Protein AF-A0A2D8C5H6-F1 (afdb_monomer_lite)

pLDDT: mean 77.08, std 15.59, range [39.53, 97.12]

Structure (mmCIF, N/CA/C/O backbone):
data_AF-A0A2D8C5H6-F1
#
_entry.id   AF-A0A2D8C5H6-F1
#
loop_
_atom_site.group_PDB
_atom_site.id
_atom_site.type_symbol
_atom_site.label_atom_id
_atom_site.label_alt_id
_atom_site.label_comp_id
_atom_site.label_asym_id
_atom_site.label_entity_id
_atom_site.label_seq_id
_atom_site.pdbx_PDB_ins_code
_atom_site.Cartn_x
_atom_site.Cartn_y
_atom_site.Cartn_z
_atom_site.occupancy
_atom_site.B_iso_or_equiv
_atom_site.auth_seq_id
_atom_site.auth_comp_id
_atom_site.auth_asym_id
_atom_site.auth_atom_id
_atom_site.pdbx_PDB_model_num
ATOM 1 N N . MET A 1 1 ? -23.585 7.042 22.191 1.00 51.03 1 MET A N 1
ATOM 2 C CA . MET A 1 1 ? -23.183 8.108 21.210 1.00 51.03 1 MET A CA 1
ATOM 3 C C . MET A 1 1 ? -21.669 8.058 20.983 1.00 51.03 1 MET A C 1
ATOM 5 O O . MET A 1 1 ? -20.917 8.290 21.925 1.00 51.03 1 MET A O 1
ATOM 9 N N . VAL A 1 2 ? -21.205 7.734 19.766 1.00 62.34 2 VAL A N 1
ATOM 10 C CA . VAL A 1 2 ? -19.773 7.466 19.508 1.00 62.34 2 VAL A CA 1
ATOM 11 C C . VAL A 1 2 ? -18.910 8.695 19.775 1.00 62.34 2 VAL A C 1
ATOM 13 O O . VAL A 1 2 ? -19.165 9.783 19.253 1.00 62.34 2 VAL A O 1
ATOM 16 N N . ASN A 1 3 ? -17.850 8.514 20.559 1.00 80.81 3 ASN A N 1
ATOM 17 C CA . ASN A 1 3 ? -16.902 9.573 20.879 1.00 80.81 3 ASN A CA 1
ATOM 18 C C . ASN A 1 3 ? -16.328 10.197 19.587 1.00 80.81 3 ASN A C 1
ATOM 20 O O . ASN A 1 3 ? -15.752 9.509 18.739 1.00 80.81 3 ASN A O 1
ATOM 24 N N . ARG A 1 4 ? -16.450 11.527 19.454 1.00 86.50 4 ARG A N 1
ATOM 25 C CA . ARG A 1 4 ? -15.996 12.309 18.288 1.00 86.50 4 ARG A CA 1
ATOM 26 C C . ARG A 1 4 ? -14.548 12.005 17.887 1.00 86.50 4 ARG A C 1
ATOM 28 O O . ARG A 1 4 ? -14.225 12.009 16.703 1.00 86.50 4 ARG A O 1
ATOM 35 N N . GLN A 1 5 ? -13.679 11.722 18.851 1.00 88.06 5 GLN A N 1
ATOM 36 C CA . GLN A 1 5 ? -12.269 11.408 18.611 1.00 88.06 5 GLN A CA 1
ATOM 37 C C . GLN A 1 5 ? -12.043 10.015 18.008 1.00 88.06 5 GLN A C 1
ATOM 39 O O . GLN A 1 5 ? -11.063 9.833 17.282 1.00 88.06 5 GLN A O 1
ATOM 44 N N . ILE A 1 6 ? -12.935 9.052 18.266 1.00 90.00 6 ILE A N 1
ATOM 45 C CA . ILE A 1 6 ? -12.943 7.749 17.578 1.00 90.00 6 ILE A CA 1
ATOM 46 C C . ILE A 1 6 ? -13.360 7.968 16.125 1.00 90.00 6 ILE A C 1
ATOM 48 O O . ILE A 1 6 ? -12.666 7.537 15.212 1.00 90.00 6 ILE A O 1
ATOM 52 N N . GLN A 1 7 ? -14.440 8.725 15.907 1.00 89.62 7 GLN A N 1
ATOM 53 C CA . GLN A 1 7 ? -14.950 9.031 14.568 1.00 89.62 7 GLN A CA 1
ATOM 54 C C . GLN A 1 7 ? -13.907 9.743 13.693 1.00 89.62 7 GLN A C 1
ATOM 56 O O . GLN A 1 7 ? -13.747 9.401 12.524 1.00 89.62 7 GLN A O 1
ATOM 61 N N . ILE A 1 8 ? -13.149 10.692 14.254 1.00 91.56 8 ILE A N 1
ATOM 62 C CA . ILE A 1 8 ? -12.034 11.349 13.548 1.00 91.56 8 ILE A CA 1
ATOM 63 C C . ILE A 1 8 ? -10.973 10.327 13.115 1.00 91.56 8 ILE A C 1
ATOM 65 O O . ILE A 1 8 ? -10.516 10.372 11.976 1.00 91.56 8 ILE A O 1
ATOM 69 N N . ARG A 1 9 ? -10.602 9.387 13.991 1.00 92.88 9 ARG A N 1
ATOM 70 C CA . ARG A 1 9 ? -9.592 8.362 13.686 1.00 92.88 9 ARG A CA 1
ATOM 71 C C . ARG A 1 9 ? -10.077 7.347 12.655 1.00 92.88 9 ARG A C 1
ATOM 73 O O . ARG A 1 9 ? -9.309 6.998 11.770 1.00 92.88 9 ARG A O 1
ATOM 80 N N . LEU A 1 10 ? -11.344 6.934 12.708 1.00 93.50 10 LEU A N 1
ATOM 81 C CA . LEU A 1 10 ? -11.940 6.065 11.686 1.00 93.50 10 LEU A CA 1
ATOM 82 C C . LEU A 1 10 ? -11.964 6.745 10.309 1.00 93.50 10 LEU A C 1
ATOM 84 O O . LEU A 1 10 ? -11.619 6.126 9.304 1.00 93.50 10 LEU A O 1
ATOM 88 N N . ARG A 1 11 ? -12.284 8.046 10.255 1.00 94.62 11 ARG A N 1
ATOM 89 C CA . ARG A 1 11 ? -12.177 8.828 9.010 1.00 94.62 11 ARG A CA 1
ATOM 90 C C . ARG A 1 11 ? -10.736 8.914 8.514 1.00 94.62 11 ARG A C 1
ATOM 92 O O . ARG A 1 11 ? -10.504 8.707 7.330 1.00 94.62 11 ARG A O 1
ATOM 99 N N . ALA A 1 12 ? -9.778 9.183 9.403 1.00 94.50 12 ALA A N 1
ATOM 100 C CA . ALA A 1 12 ? -8.360 9.204 9.047 1.00 94.50 12 ALA A CA 1
ATOM 101 C C . ALA A 1 12 ? -7.890 7.846 8.498 1.00 94.50 12 ALA A C 1
ATOM 103 O O . ALA A 1 12 ? -7.137 7.806 7.531 1.00 94.50 12 ALA A O 1
ATOM 104 N N . LEU A 1 1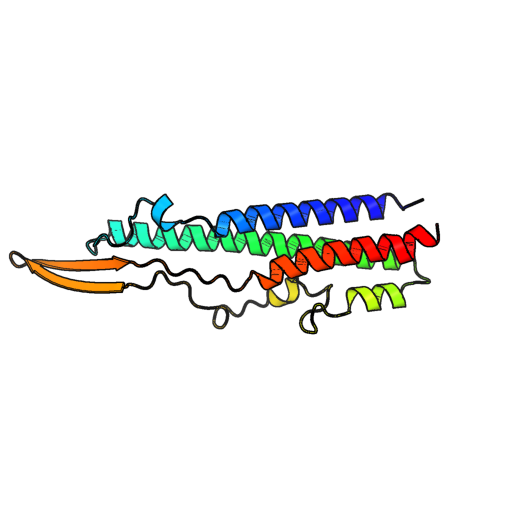3 ? -8.388 6.741 9.061 1.00 93.62 13 LEU A N 1
ATOM 105 C CA . LEU A 1 13 ? -8.073 5.392 8.599 1.00 93.62 13 LEU A CA 1
ATOM 106 C C . LEU A 1 13 ? -8.615 5.140 7.185 1.00 93.62 13 LEU A C 1
ATOM 108 O O . LEU A 1 13 ? -7.904 4.595 6.346 1.00 93.62 13 LEU A O 1
ATOM 112 N N . LYS A 1 14 ? -9.844 5.594 6.896 1.00 95.88 14 LYS A N 1
ATOM 113 C CA . LYS A 1 14 ? -10.420 5.527 5.544 1.00 95.88 14 LYS A CA 1
ATOM 114 C C . LYS A 1 14 ? -9.618 6.350 4.537 1.00 95.88 14 LYS A C 1
ATOM 116 O O . LYS A 1 14 ? -9.343 5.857 3.451 1.00 95.88 14 LYS A O 1
ATOM 121 N N . ILE A 1 15 ? -9.229 7.572 4.905 1.00 97.12 15 ILE A N 1
ATOM 122 C CA . ILE A 1 15 ? -8.407 8.441 4.050 1.00 97.12 15 ILE A CA 1
ATOM 123 C C . ILE A 1 15 ? -7.072 7.761 3.737 1.00 97.12 15 ILE A C 1
ATOM 125 O O . ILE A 1 15 ? -6.697 7.669 2.574 1.00 97.12 15 ILE A O 1
ATOM 129 N N . ALA A 1 16 ? -6.390 7.222 4.750 1.00 94.00 16 ALA A N 1
ATOM 130 C CA . ALA A 1 16 ? -5.129 6.515 4.548 1.00 94.00 16 ALA A CA 1
ATOM 131 C C . ALA A 1 16 ? -5.292 5.286 3.632 1.00 94.00 16 ALA A C 1
ATOM 133 O O . ALA A 1 16 ? -4.433 5.032 2.792 1.00 94.00 16 ALA A O 1
ATOM 134 N N . LEU A 1 17 ? -6.405 4.551 3.744 1.00 94.56 17 LEU A N 1
ATOM 135 C CA . LEU A 1 17 ? -6.704 3.429 2.851 1.00 94.56 17 LEU A CA 1
ATOM 136 C C . LEU A 1 17 ? -6.906 3.880 1.396 1.00 94.56 17 LEU A C 1
ATOM 138 O O . LEU A 1 17 ? -6.382 3.254 0.478 1.00 94.56 17 LEU A O 1
ATOM 142 N N . ASP A 1 18 ? -7.621 4.986 1.185 1.00 95.88 18 ASP A N 1
ATOM 143 C CA . ASP A 1 18 ? -7.829 5.551 -0.152 1.00 95.88 18 ASP A CA 1
ATOM 144 C C . ASP A 1 18 ? -6.512 6.022 -0.780 1.00 95.88 18 ASP A C 1
ATOM 146 O O . ASP A 1 18 ? -6.280 5.823 -1.974 1.00 95.88 18 ASP A O 1
ATOM 150 N N . GLU A 1 19 ? -5.617 6.600 0.023 1.00 95.38 19 GLU A N 1
ATOM 151 C CA . GLU A 1 19 ? -4.274 6.978 -0.420 1.00 95.38 19 GLU A CA 1
ATOM 152 C C . GLU A 1 19 ? -3.420 5.763 -0.812 1.00 95.38 19 GLU A C 1
ATOM 154 O O . GLU A 1 19 ? -2.685 5.845 -1.799 1.00 95.38 19 GLU A O 1
ATOM 159 N N . ILE A 1 20 ? -3.536 4.634 -0.099 1.00 91.31 20 ILE A N 1
ATOM 160 C CA . ILE A 1 20 ? -2.893 3.365 -0.485 1.00 91.31 20 ILE A CA 1
ATOM 161 C C . ILE A 1 20 ? -3.422 2.898 -1.844 1.00 91.31 20 ILE A C 1
ATOM 163 O O . ILE A 1 20 ? -2.628 2.588 -2.730 1.00 91.31 20 ILE A O 1
ATOM 167 N N . ASP A 1 21 ? -4.742 2.888 -2.047 1.00 90.50 21 ASP A N 1
ATOM 168 C CA . ASP A 1 21 ? -5.344 2.465 -3.320 1.00 90.50 21 ASP A CA 1
ATOM 169 C C . ASP A 1 21 ? -4.944 3.388 -4.489 1.00 90.50 21 ASP A C 1
ATOM 171 O O . ASP A 1 21 ? -4.774 2.935 -5.626 1.00 90.50 21 ASP A O 1
ATOM 175 N N . ILE A 1 22 ? -4.773 4.690 -4.244 1.00 93.94 22 ILE A N 1
ATOM 176 C CA . ILE A 1 22 ? -4.232 5.629 -5.238 1.00 93.94 22 ILE A CA 1
ATOM 177 C C . ILE A 1 22 ? -2.771 5.293 -5.551 1.00 93.94 22 ILE A C 1
ATOM 179 O O . ILE A 1 22 ? -2.445 5.076 -6.718 1.00 93.94 22 ILE A O 1
ATOM 183 N N . ALA A 1 23 ? -1.911 5.201 -4.535 1.00 89.88 23 ALA A N 1
ATOM 184 C CA . ALA A 1 23 ? -0.490 4.910 -4.719 1.00 89.88 23 ALA A CA 1
ATOM 185 C C . ALA A 1 23 ? -0.268 3.556 -5.414 1.00 89.88 23 ALA A C 1
ATOM 187 O O . ALA A 1 23 ? 0.559 3.438 -6.313 1.00 89.88 23 ALA A O 1
ATOM 188 N N . PHE A 1 24 ? -1.074 2.549 -5.085 1.00 87.44 24 PHE A N 1
ATOM 189 C CA . PHE A 1 24 ? -1.008 1.241 -5.726 1.00 87.44 24 PHE A CA 1
ATOM 190 C C . PHE A 1 24 ? -1.419 1.261 -7.199 1.00 87.44 24 PHE A C 1
ATOM 192 O O . PHE A 1 24 ? -0.878 0.522 -8.020 1.00 87.44 24 PHE A O 1
ATOM 199 N N . ARG A 1 25 ? -2.372 2.113 -7.584 1.00 86.25 25 ARG A N 1
ATOM 200 C CA . ARG A 1 25 ? -2.686 2.295 -9.007 1.00 86.25 25 ARG A CA 1
ATOM 201 C C . ARG A 1 25 ? -1.527 2.933 -9.765 1.00 86.25 25 ARG A C 1
ATOM 203 O O . ARG A 1 25 ? -1.313 2.569 -10.917 1.00 86.25 25 ARG A O 1
ATOM 210 N N . GLU A 1 26 ? -0.775 3.831 -9.132 1.00 88.06 26 GLU A N 1
ATOM 211 C CA . GLU A 1 26 ? 0.424 4.419 -9.734 1.00 88.06 26 GLU A CA 1
ATOM 212 C C . GLU A 1 26 ? 1.515 3.375 -9.973 1.00 88.06 26 GLU A C 1
ATOM 214 O O . GLU A 1 26 ? 2.115 3.378 -11.049 1.00 88.06 26 GLU A O 1
ATOM 219 N N . THR A 1 27 ? 1.739 2.441 -9.038 1.00 81.38 27 THR A N 1
ATOM 220 C CA . THR A 1 27 ? 2.752 1.390 -9.238 1.00 81.38 27 THR A CA 1
ATOM 221 C C . THR A 1 27 ? 2.430 0.522 -10.451 1.00 81.38 27 THR A C 1
ATOM 223 O O . THR A 1 27 ? 3.337 0.188 -11.202 1.00 81.38 27 THR A O 1
ATOM 226 N N . LYS A 1 28 ? 1.148 0.243 -10.722 1.00 80.69 28 LYS A N 1
ATOM 227 C CA . LYS A 1 28 ? 0.701 -0.540 -11.891 1.00 80.69 28 LYS A CA 1
ATOM 228 C C . LYS A 1 28 ? 0.929 0.131 -13.244 1.00 80.69 28 LYS A C 1
ATOM 230 O O . LYS A 1 28 ? 0.770 -0.532 -14.270 1.00 80.69 28 LYS A O 1
ATOM 235 N N . LYS A 1 29 ? 1.240 1.428 -13.281 1.00 83.56 29 LYS A N 1
ATOM 236 C CA . LYS A 1 29 ? 1.482 2.119 -14.547 1.00 83.56 29 LYS A CA 1
ATOM 237 C C . LYS A 1 29 ? 2.818 1.709 -15.150 1.00 83.56 29 LYS A C 1
ATOM 239 O O . LYS A 1 29 ? 3.819 1.495 -14.462 1.00 83.56 29 LYS A O 1
ATOM 244 N N . ASP A 1 30 ? 2.836 1.648 -16.473 1.00 81.88 30 ASP A N 1
ATOM 245 C CA . ASP A 1 30 ? 3.998 1.207 -17.216 1.00 81.88 30 ASP A CA 1
ATOM 246 C C . ASP A 1 30 ? 5.013 2.337 -17.436 1.00 81.88 30 ASP A C 1
ATOM 248 O O . ASP A 1 30 ? 5.019 3.015 -18.465 1.00 81.88 30 ASP A O 1
ATOM 252 N N . ALA A 1 31 ? 5.930 2.488 -16.477 1.00 83.06 31 ALA A N 1
ATOM 253 C CA . ALA A 1 31 ? 7.021 3.457 -16.558 1.00 83.06 31 ALA A CA 1
ATOM 254 C C . ALA A 1 31 ? 7.894 3.311 -17.830 1.00 83.06 31 ALA A C 1
ATOM 256 O O . ALA A 1 31 ? 8.538 4.278 -18.235 1.00 83.06 31 ALA A O 1
ATOM 257 N N . PHE A 1 32 ? 7.925 2.133 -18.477 1.00 82.12 32 PHE A N 1
ATOM 258 C CA . PHE A 1 32 ? 8.663 1.930 -19.732 1.00 82.12 32 PHE A CA 1
ATOM 259 C C . PHE A 1 32 ? 8.056 2.748 -20.864 1.00 82.12 32 PHE A C 1
ATOM 261 O O . PHE A 1 32 ? 8.745 3.516 -21.538 1.00 82.12 32 PHE A O 1
ATOM 268 N N . LEU A 1 33 ? 6.746 2.568 -21.044 1.00 83.38 33 LEU A N 1
ATOM 269 C CA . LEU A 1 33 ? 5.974 3.220 -22.088 1.00 83.38 33 LEU A CA 1
ATOM 270 C C . LEU A 1 33 ? 5.884 4.721 -21.814 1.00 83.38 33 LEU A C 1
ATOM 272 O O . LEU A 1 33 ? 5.989 5.514 -22.744 1.00 83.38 33 LEU A O 1
ATOM 276 N N . GLU A 1 34 ? 5.773 5.120 -20.545 1.00 86.31 34 GLU A N 1
ATOM 277 C CA . GLU A 1 34 ? 5.756 6.531 -20.139 1.00 86.31 34 GLU A CA 1
ATOM 278 C C . GLU A 1 34 ? 7.034 7.287 -20.522 1.00 86.31 34 GLU A C 1
ATOM 280 O O . GLU A 1 34 ? 6.972 8.450 -20.916 1.00 86.31 34 GLU A O 1
ATOM 285 N N . ILE A 1 35 ? 8.196 6.632 -20.443 1.00 85.56 35 ILE A N 1
ATOM 286 C CA . ILE A 1 35 ? 9.483 7.225 -20.843 1.00 85.56 35 ILE A CA 1
ATOM 287 C C . ILE A 1 35 ? 9.708 7.130 -22.368 1.00 85.56 35 ILE A C 1
ATOM 289 O O . ILE A 1 35 ? 10.676 7.678 -22.897 1.00 85.56 35 ILE A O 1
ATOM 293 N N . GLY A 1 36 ? 8.780 6.506 -23.102 1.00 83.38 36 GLY A N 1
ATOM 294 C CA . GLY A 1 36 ? 8.764 6.467 -24.564 1.00 83.38 36 GLY A CA 1
ATOM 295 C C . GLY A 1 36 ? 9.421 5.233 -25.178 1.00 83.38 36 GLY A C 1
ATOM 296 O O . GLY A 1 36 ? 9.630 5.192 -26.394 1.00 83.38 36 GLY A O 1
ATOM 297 N N . PHE A 1 37 ? 9.743 4.216 -24.375 1.00 82.81 37 PHE A N 1
ATOM 298 C CA . PHE A 1 37 ? 10.145 2.929 -24.926 1.00 82.81 37 PHE A CA 1
ATOM 299 C C . PHE A 1 37 ? 8.943 2.173 -25.511 1.00 82.81 37 PHE A C 1
ATOM 301 O O . PHE A 1 37 ? 7.790 2.414 -25.164 1.00 82.81 37 PHE A O 1
ATOM 308 N N . LYS A 1 38 ? 9.225 1.227 -26.406 1.00 83.62 38 LYS A N 1
ATOM 309 C CA . LYS A 1 38 ? 8.263 0.276 -26.962 1.00 83.62 38 LYS A CA 1
ATOM 310 C C . LYS A 1 38 ? 8.770 -1.137 -26.715 1.00 83.62 38 LYS A C 1
ATOM 312 O O . LYS A 1 38 ? 9.968 -1.397 -26.824 1.00 83.62 38 LYS A O 1
ATOM 317 N N . TYR A 1 39 ? 7.858 -2.044 -26.390 1.00 78.69 39 TYR A N 1
ATOM 318 C CA . TYR A 1 39 ? 8.191 -3.460 -26.266 1.00 78.69 39 TYR A CA 1
ATOM 319 C C . TYR A 1 39 ? 8.614 -4.054 -27.605 1.00 78.69 39 TYR A C 1
ATOM 321 O O . TYR A 1 39 ? 8.192 -3.577 -28.658 1.00 78.69 39 TYR A O 1
ATOM 329 N N . ASP A 1 40 ? 9.479 -5.070 -27.536 1.00 74.19 40 ASP A N 1
ATOM 330 C CA . ASP A 1 40 ? 9.995 -5.809 -28.696 1.00 74.19 40 ASP A CA 1
ATOM 331 C C . ASP A 1 40 ? 10.715 -4.950 -29.754 1.00 74.19 40 ASP A C 1
ATOM 333 O O . ASP A 1 40 ? 10.986 -5.412 -30.863 1.00 74.19 40 ASP A O 1
ATOM 337 N N . VAL A 1 41 ? 11.083 -3.714 -29.407 1.00 81.44 41 VAL A N 1
ATOM 338 C CA . VAL A 1 41 ? 11.938 -2.860 -30.230 1.00 81.44 41 VAL A CA 1
ATOM 339 C C . VAL A 1 41 ? 13.388 -2.990 -29.750 1.00 81.44 41 VAL A C 1
ATOM 341 O O . VAL A 1 41 ? 13.644 -2.819 -28.555 1.00 81.44 41 VAL A O 1
ATOM 344 N N . PRO A 1 42 ? 14.351 -3.266 -30.649 1.00 79.56 42 PRO A N 1
ATOM 345 C CA . PRO A 1 42 ? 15.762 -3.298 -30.292 1.00 79.56 42 PRO A CA 1
ATOM 346 C C . PRO A 1 42 ? 16.300 -1.880 -30.099 1.00 79.56 42 PRO A C 1
ATOM 348 O O . PRO A 1 42 ? 16.244 -1.050 -31.008 1.00 79.56 42 PRO A O 1
ATOM 351 N N . TYR A 1 43 ? 16.889 -1.618 -28.933 1.00 81.38 43 TYR A N 1
ATOM 352 C CA . TYR A 1 43 ? 17.533 -0.337 -28.639 1.00 81.38 43 TYR A CA 1
ATOM 353 C C . TYR A 1 43 ? 19.057 -0.485 -28.637 1.00 81.38 43 TYR A C 1
ATOM 355 O O . TYR A 1 43 ? 19.574 -1.386 -27.971 1.00 81.38 43 TYR A O 1
ATOM 363 N N . PRO A 1 44 ? 19.808 0.383 -29.344 1.00 83.81 44 PRO A N 1
ATOM 364 C CA . PRO A 1 44 ? 21.265 0.358 -29.297 1.00 83.81 44 PRO A CA 1
ATOM 365 C C . PRO A 1 44 ? 21.778 0.774 -27.910 1.00 83.81 44 PRO A C 1
ATOM 367 O O . PRO A 1 44 ? 21.211 1.660 -27.270 1.00 83.81 44 PRO A O 1
ATOM 370 N N . GLU A 1 45 ? 22.876 0.179 -27.446 1.00 80.19 45 GLU A N 1
ATOM 371 C CA . GLU A 1 45 ? 23.473 0.431 -26.126 1.00 80.19 45 GLU A CA 1
ATOM 372 C C . GLU A 1 45 ? 24.240 1.771 -26.088 1.00 80.19 45 GLU A C 1
ATOM 374 O O . GLU A 1 45 ? 25.462 1.836 -25.963 1.00 80.19 45 GLU A O 1
ATOM 379 N N . THR A 1 46 ? 23.509 2.879 -26.210 1.00 84.00 46 THR A N 1
ATOM 380 C CA . THR A 1 46 ? 24.042 4.248 -26.149 1.00 84.00 46 THR A CA 1
ATOM 381 C C . THR A 1 46 ? 24.007 4.801 -24.721 1.00 84.00 46 THR A C 1
ATOM 383 O O . THR A 1 46 ? 23.336 4.271 -23.832 1.00 84.00 46 THR A O 1
ATOM 386 N N . SER A 1 47 ? 24.743 5.886 -24.455 1.00 84.44 47 SER A N 1
ATOM 387 C CA . SER A 1 47 ? 24.635 6.624 -23.183 1.00 84.44 47 SER A CA 1
ATOM 388 C C . SER A 1 47 ? 23.212 7.143 -22.946 1.00 84.44 47 SER A C 1
ATOM 390 O O . SER A 1 47 ? 22.706 7.043 -21.830 1.00 84.44 47 SER A O 1
ATOM 392 N N . GLN A 1 48 ? 22.548 7.622 -24.002 1.00 86.81 48 GLN A N 1
ATOM 393 C CA . GLN A 1 48 ? 21.169 8.103 -23.959 1.00 86.81 48 GLN A CA 1
ATOM 394 C C . GLN A 1 48 ? 20.185 6.997 -23.560 1.00 86.81 48 GLN A C 1
ATOM 396 O O . GLN A 1 48 ? 19.416 7.183 -22.619 1.00 86.81 48 GLN A O 1
ATOM 401 N N . ASN A 1 49 ? 20.243 5.827 -24.205 1.00 83.19 49 ASN A N 1
ATOM 402 C CA . ASN A 1 49 ? 19.335 4.723 -23.883 1.00 83.19 49 ASN A CA 1
ATOM 403 C C . ASN A 1 49 ? 19.595 4.184 -22.472 1.00 83.19 49 ASN A C 1
ATOM 405 O O . ASN A 1 49 ? 18.650 3.966 -21.720 1.00 83.19 49 ASN A O 1
ATOM 409 N N . ARG A 1 50 ? 20.863 4.084 -22.044 1.00 80.19 50 ARG A N 1
ATOM 410 C CA . ARG A 1 50 ? 21.206 3.742 -20.651 1.00 80.19 50 ARG A CA 1
ATOM 411 C C . ARG A 1 50 ? 20.636 4.740 -19.641 1.00 80.19 50 ARG A C 1
ATOM 413 O O . ARG A 1 50 ? 20.171 4.329 -18.582 1.00 80.19 50 ARG A O 1
ATOM 420 N N . ALA A 1 51 ? 20.662 6.036 -19.951 1.00 84.44 51 ALA A N 1
ATOM 421 C CA . ALA A 1 51 ? 20.061 7.055 -19.096 1.00 84.44 51 ALA A CA 1
ATOM 422 C C . ALA A 1 51 ? 18.532 6.915 -19.026 1.00 84.44 51 ALA A C 1
ATOM 424 O O . ALA A 1 51 ? 17.969 7.026 -17.940 1.00 84.44 51 ALA A O 1
ATOM 425 N N . LEU A 1 52 ? 17.867 6.624 -20.148 1.00 83.50 52 LEU A N 1
ATOM 426 C CA . LEU A 1 52 ? 16.426 6.362 -20.174 1.00 83.50 52 LEU A CA 1
ATOM 427 C C . LEU A 1 52 ? 16.064 5.116 -19.353 1.00 83.50 52 LEU A C 1
ATOM 429 O O . LEU A 1 52 ? 15.149 5.194 -18.543 1.00 83.50 52 LEU A O 1
ATOM 433 N N . HIS A 1 53 ? 16.818 4.018 -19.461 1.00 78.44 53 HIS A N 1
ATOM 434 C CA . HIS A 1 53 ? 16.608 2.830 -18.620 1.00 78.44 53 HIS A CA 1
ATOM 435 C C . HIS A 1 53 ? 16.691 3.150 -17.126 1.00 78.44 53 HIS A C 1
ATOM 437 O O . HIS A 1 53 ? 15.787 2.801 -16.372 1.00 78.44 53 HIS A O 1
ATOM 443 N N . LYS A 1 54 ? 17.720 3.899 -16.706 1.00 82.88 54 LYS A N 1
ATOM 444 C CA . LYS A 1 54 ? 17.849 4.339 -15.308 1.00 82.88 54 LYS A CA 1
ATOM 445 C C . LYS A 1 54 ? 16.662 5.183 -14.841 1.00 82.88 54 LYS A C 1
ATOM 447 O O . LYS A 1 54 ? 16.271 5.075 -13.685 1.00 82.88 54 LYS A O 1
ATOM 452 N N . LYS A 1 55 ? 16.086 6.016 -15.718 1.00 86.00 55 LYS A N 1
ATOM 453 C CA . LYS A 1 55 ? 14.874 6.783 -15.391 1.00 86.00 55 LYS A CA 1
ATOM 454 C C . LYS A 1 55 ? 13.674 5.871 -15.146 1.00 86.00 55 LYS A C 1
ATOM 456 O O . LYS A 1 55 ? 12.897 6.159 -14.245 1.00 86.00 55 LYS A O 1
ATOM 461 N N . VAL A 1 56 ? 13.533 4.780 -15.902 1.00 84.25 56 VAL A N 1
ATOM 462 C CA . VAL A 1 56 ? 12.433 3.825 -15.695 1.00 84.25 56 VAL A CA 1
ATOM 463 C C . VAL A 1 56 ? 12.531 3.189 -14.311 1.00 84.25 56 VAL A C 1
ATOM 465 O O . VAL A 1 56 ? 11.534 3.134 -13.592 1.00 84.25 56 VAL A O 1
ATOM 468 N N . ASP A 1 57 ? 13.731 2.764 -13.915 1.00 79.69 57 ASP A N 1
ATOM 469 C CA . ASP A 1 57 ? 13.961 2.193 -12.586 1.00 79.69 57 ASP A CA 1
ATOM 470 C C . ASP A 1 57 ? 13.707 3.217 -11.473 1.00 79.69 57 ASP A C 1
ATOM 472 O O . ASP A 1 57 ? 13.125 2.875 -10.446 1.00 79.69 57 ASP A O 1
ATOM 476 N N . LEU A 1 58 ? 14.104 4.476 -11.685 1.00 84.25 58 LEU A N 1
ATOM 477 C CA . LEU A 1 58 ? 13.887 5.553 -10.721 1.00 84.25 58 LEU A CA 1
ATOM 478 C C . LEU A 1 58 ? 12.393 5.816 -10.484 1.00 84.25 58 LEU A C 1
ATOM 480 O O . LEU A 1 58 ? 11.960 5.778 -9.339 1.00 84.25 58 LEU A O 1
ATOM 484 N N . ILE A 1 59 ? 11.601 5.997 -11.549 1.00 86.12 59 ILE A N 1
ATOM 485 C CA . ILE A 1 59 ? 10.150 6.250 -11.438 1.00 86.12 59 ILE A CA 1
ATOM 486 C C . ILE A 1 59 ? 9.449 5.122 -10.675 1.00 86.12 59 ILE A C 1
ATOM 488 O O . ILE A 1 59 ? 8.541 5.362 -9.881 1.00 86.12 59 ILE A O 1
ATOM 492 N N . ARG A 1 60 ? 9.856 3.872 -10.913 1.00 80.56 60 ARG A N 1
ATOM 493 C CA . ARG A 1 60 ? 9.281 2.711 -10.225 1.00 80.56 60 ARG A CA 1
ATOM 494 C C . ARG A 1 60 ? 9.576 2.730 -8.734 1.00 80.56 60 ARG A C 1
ATOM 496 O O . ARG A 1 60 ? 8.639 2.623 -7.948 1.00 80.56 60 ARG A O 1
ATOM 503 N N . ARG A 1 61 ? 10.843 2.940 -8.366 1.00 80.62 61 ARG A N 1
ATOM 504 C CA . ARG A 1 61 ? 11.252 3.049 -6.960 1.00 80.62 61 ARG A CA 1
ATOM 505 C C . ARG A 1 61 ? 10.520 4.181 -6.254 1.00 80.62 61 ARG A C 1
ATOM 507 O O . ARG A 1 61 ? 9.974 3.966 -5.185 1.00 80.62 61 ARG A O 1
ATOM 514 N N . GLU A 1 62 ? 10.419 5.350 -6.882 1.00 84.69 62 GLU A N 1
ATOM 515 C CA . GLU A 1 62 ? 9.694 6.489 -6.307 1.00 84.69 62 GLU A CA 1
ATOM 516 C C . GLU A 1 62 ? 8.217 6.156 -6.034 1.00 84.69 62 GLU A C 1
ATOM 518 O O . GLU A 1 62 ? 7.684 6.489 -4.976 1.00 84.69 62 GLU A O 1
ATOM 523 N N . ARG A 1 63 ? 7.542 5.460 -6.959 1.00 85.25 63 ARG A N 1
ATOM 524 C CA . ARG A 1 63 ? 6.146 5.022 -6.773 1.00 85.25 63 ARG A CA 1
ATOM 525 C C . ARG A 1 63 ? 5.997 4.022 -5.631 1.00 85.25 63 ARG A C 1
ATOM 527 O O . ARG A 1 63 ? 5.005 4.064 -4.904 1.00 85.25 63 ARG A O 1
ATOM 534 N N . GLU A 1 64 ? 6.963 3.130 -5.477 1.00 80.06 64 GLU A N 1
ATOM 535 C CA . GLU A 1 64 ? 6.982 2.145 -4.398 1.00 80.06 64 GLU A CA 1
ATOM 536 C C . GLU A 1 64 ? 7.255 2.782 -3.049 1.00 80.06 64 GLU A C 1
ATOM 538 O O . GLU A 1 64 ? 6.503 2.528 -2.113 1.00 80.06 64 GLU A O 1
ATOM 543 N N . ASP A 1 65 ? 8.238 3.675 -2.965 1.00 81.25 65 ASP A N 1
ATOM 544 C CA . ASP A 1 65 ? 8.535 4.445 -1.758 1.00 81.25 65 ASP A CA 1
ATOM 545 C C . ASP A 1 65 ? 7.292 5.210 -1.282 1.00 81.25 65 ASP A C 1
ATOM 547 O O . ASP A 1 65 ? 6.960 5.200 -0.093 1.00 81.25 65 ASP A O 1
ATOM 551 N N . ILE A 1 66 ? 6.542 5.812 -2.214 1.00 86.81 66 ILE A N 1
ATOM 552 C CA . ILE A 1 66 ? 5.263 6.465 -1.908 1.00 86.81 66 ILE A CA 1
ATOM 553 C C . ILE A 1 66 ? 4.250 5.456 -1.358 1.00 86.81 66 ILE A C 1
ATOM 555 O O . ILE A 1 66 ? 3.615 5.732 -0.340 1.00 86.81 66 ILE A O 1
ATOM 559 N N . LEU A 1 67 ? 4.076 4.299 -2.000 1.00 85.31 67 LEU A N 1
ATOM 560 C CA . LEU A 1 67 ? 3.134 3.275 -1.542 1.00 85.31 67 LEU A CA 1
ATOM 561 C C . LEU A 1 67 ? 3.494 2.753 -0.143 1.00 85.31 67 LEU A C 1
ATOM 563 O O . LEU A 1 67 ? 2.622 2.687 0.726 1.00 85.31 67 LEU A O 1
ATOM 567 N N . TYR A 1 68 ? 4.772 2.469 0.111 1.00 79.75 68 TYR A N 1
ATOM 568 C CA . TYR A 1 68 ? 5.260 2.062 1.428 1.00 79.75 68 TYR A CA 1
ATOM 569 C C . TYR A 1 68 ? 5.003 3.130 2.483 1.00 79.75 68 TYR A C 1
ATOM 571 O O . TYR A 1 68 ? 4.504 2.826 3.569 1.00 79.75 68 TYR A O 1
ATOM 579 N N . TYR A 1 69 ? 5.266 4.392 2.151 1.00 83.62 69 TYR A N 1
ATOM 580 C CA . TYR A 1 69 ? 4.957 5.508 3.032 1.00 83.62 69 TYR A CA 1
ATOM 581 C C . TYR A 1 69 ? 3.458 5.575 3.375 1.00 83.62 69 TYR A C 1
ATOM 583 O O . TYR A 1 69 ? 3.100 5.780 4.535 1.00 83.62 69 TYR A O 1
ATOM 591 N N . ARG A 1 70 ? 2.556 5.326 2.414 1.00 89.50 70 ARG A N 1
ATOM 592 C CA . ARG A 1 70 ? 1.104 5.299 2.685 1.00 89.50 70 ARG A CA 1
ATOM 593 C C . ARG A 1 70 ? 0.681 4.126 3.569 1.00 89.50 70 ARG A C 1
ATOM 595 O O . ARG A 1 70 ? -0.121 4.325 4.483 1.00 89.50 70 ARG A O 1
ATOM 602 N N . ILE A 1 71 ? 1.259 2.941 3.373 1.00 85.50 71 ILE A N 1
ATOM 603 C CA . ILE A 1 71 ? 1.036 1.775 4.249 1.00 85.50 71 ILE A CA 1
ATOM 604 C C . ILE A 1 71 ? 1.514 2.069 5.679 1.00 85.50 71 ILE A C 1
ATOM 606 O O . ILE A 1 71 ? 0.822 1.759 6.657 1.00 85.50 71 ILE A O 1
ATOM 610 N N . PHE A 1 72 ? 2.663 2.735 5.817 1.00 83.62 72 PHE A N 1
ATOM 611 C CA . PHE A 1 72 ? 3.156 3.200 7.110 1.00 83.62 72 PHE A CA 1
ATOM 612 C C . PHE A 1 72 ? 2.162 4.156 7.781 1.00 83.62 72 PHE A C 1
ATOM 614 O O . PHE A 1 72 ? 1.784 3.931 8.933 1.00 83.62 72 PHE A O 1
ATOM 621 N N . CYS A 1 73 ? 1.687 5.180 7.066 1.00 86.50 73 CYS A N 1
ATOM 622 C CA . CYS A 1 73 ? 0.699 6.129 7.583 1.00 86.50 73 CYS A CA 1
ATOM 623 C C . CYS A 1 73 ? -0.585 5.434 8.054 1.00 8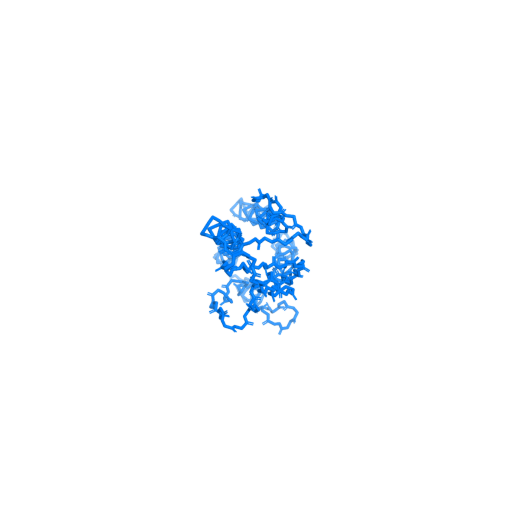6.50 73 CYS A C 1
ATOM 625 O O . CYS A 1 73 ? -1.044 5.703 9.164 1.00 86.50 73 CYS A O 1
ATOM 627 N N . PHE A 1 74 ? -1.131 4.503 7.265 1.00 91.00 74 PHE A N 1
ATOM 628 C CA . PHE A 1 74 ? -2.292 3.700 7.664 1.00 91.00 74 PHE A CA 1
ATOM 629 C C . PHE A 1 74 ? -2.037 2.967 8.983 1.00 91.00 74 PHE A C 1
ATOM 631 O O . PHE A 1 74 ? -2.840 3.044 9.915 1.00 91.00 74 PHE A O 1
ATOM 638 N N . THR A 1 75 ? -0.874 2.331 9.107 1.00 86.62 75 THR A N 1
ATOM 639 C CA . THR A 1 75 ? -0.502 1.593 10.317 1.00 86.62 75 THR A CA 1
ATOM 640 C C . THR A 1 75 ? -0.363 2.509 11.537 1.00 86.62 75 THR A C 1
ATOM 642 O O . THR A 1 75 ? -0.802 2.155 12.631 1.00 86.62 75 THR A O 1
ATOM 645 N N . GLN A 1 76 ? 0.165 3.727 11.375 1.00 86.69 76 GLN A N 1
ATOM 646 C CA . GLN A 1 76 ? 0.208 4.710 12.465 1.00 86.69 76 GLN A CA 1
ATOM 647 C C . GLN A 1 76 ? -1.194 5.115 12.940 1.00 86.69 76 GLN A C 1
ATOM 649 O O . GLN A 1 76 ? -1.420 5.286 14.142 1.00 86.69 76 GLN A O 1
ATOM 654 N N . VAL A 1 77 ? -2.166 5.218 12.028 1.00 90.94 77 VAL A N 1
ATOM 655 C CA . VAL A 1 77 ? -3.562 5.479 12.404 1.00 90.94 77 VAL A CA 1
ATOM 656 C C . VAL A 1 77 ? -4.153 4.298 13.183 1.00 90.94 77 VAL A C 1
ATOM 658 O O . VAL A 1 77 ? -4.816 4.525 14.197 1.00 90.94 77 VAL A O 1
ATOM 661 N N . VAL A 1 78 ? -3.863 3.054 12.780 1.00 90.62 78 VAL A N 1
ATOM 662 C CA . VAL A 1 78 ? -4.259 1.835 13.517 1.00 90.62 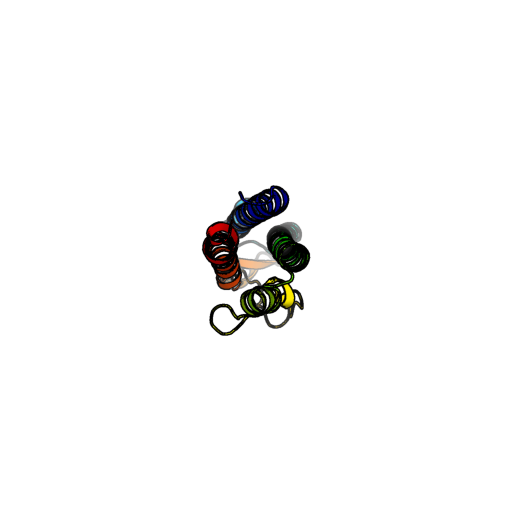78 VAL A CA 1
ATOM 663 C C . VAL A 1 78 ? -3.719 1.861 14.952 1.00 90.62 78 VAL A C 1
ATOM 665 O O . VAL A 1 78 ? -4.486 1.676 15.900 1.00 90.62 78 VAL A O 1
ATOM 668 N N . TYR A 1 79 ? -2.429 2.162 15.137 1.00 87.75 79 TYR A N 1
ATOM 669 C CA . TYR A 1 79 ? -1.825 2.292 16.469 1.00 87.75 79 TYR A CA 1
ATOM 670 C C . TYR A 1 79 ? -2.480 3.399 17.304 1.00 87.75 79 TYR A C 1
ATOM 672 O O . TYR A 1 79 ? -2.867 3.166 18.451 1.00 87.75 79 TYR A O 1
ATOM 680 N N . SER A 1 80 ? -2.670 4.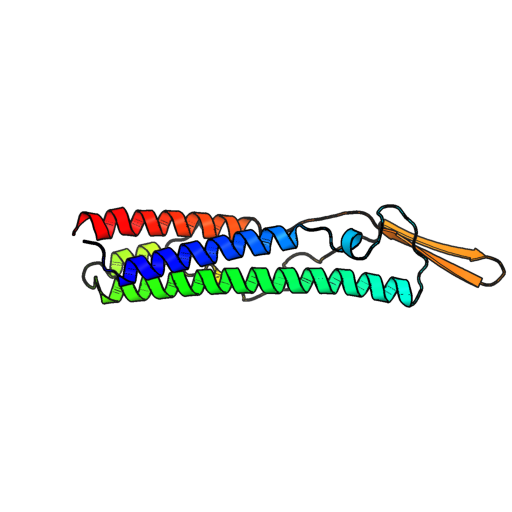581 16.712 1.00 89.88 80 SER A N 1
ATOM 681 C CA . SER A 1 80 ? -3.328 5.716 17.369 1.00 89.88 80 SER A CA 1
ATOM 682 C C . SER A 1 80 ? -4.754 5.384 17.815 1.00 89.88 80 SER A C 1
ATOM 684 O O . SER A 1 80 ? -5.186 5.811 18.889 1.00 89.88 80 SER A O 1
ATOM 686 N N . LEU A 1 81 ? -5.496 4.608 17.018 1.00 91.25 81 LEU A N 1
ATOM 687 C CA . LEU A 1 81 ? -6.836 4.153 17.373 1.00 91.25 81 LEU A CA 1
ATOM 688 C C . LEU A 1 81 ? -6.807 3.155 18.531 1.00 91.25 81 LEU A C 1
ATOM 690 O O . LEU A 1 81 ? -7.553 3.349 19.490 1.00 91.25 81 LEU A O 1
ATOM 694 N N . LYS A 1 82 ? -5.919 2.154 18.490 1.00 90.75 82 LYS A N 1
ATOM 695 C CA . LYS A 1 82 ? -5.735 1.189 19.585 1.00 90.75 82 LYS A CA 1
ATOM 696 C C . LYS A 1 82 ? -5.467 1.896 20.912 1.00 90.75 82 LYS A C 1
ATOM 698 O O . LYS A 1 82 ? -6.160 1.656 21.902 1.00 90.75 82 LYS A O 1
ATOM 703 N N . ASP A 1 83 ? -4.467 2.773 20.940 1.00 89.38 83 ASP A N 1
ATOM 704 C CA . ASP A 1 83 ? -4.050 3.437 22.176 1.00 89.38 83 ASP A CA 1
ATOM 705 C C . ASP A 1 83 ? -5.120 4.401 22.689 1.00 89.38 83 ASP A C 1
ATOM 707 O O . ASP A 1 83 ? -5.351 4.485 23.900 1.00 89.38 83 ASP A O 1
ATOM 711 N N . TYR A 1 84 ? -5.837 5.073 21.781 1.00 91.31 84 TYR A N 1
ATOM 712 C CA . TYR A 1 84 ? -6.966 5.908 22.165 1.00 91.31 84 TYR A CA 1
ATOM 713 C C . TYR A 1 84 ? -8.094 5.078 22.780 1.00 91.31 84 TYR A C 1
ATOM 715 O O . TYR A 1 84 ? -8.514 5.394 23.891 1.00 91.31 84 TYR A O 1
ATOM 723 N N . LEU A 1 85 ? -8.531 3.994 22.124 1.00 90.88 85 LEU A N 1
ATOM 724 C CA . LEU A 1 85 ? -9.584 3.103 22.625 1.00 90.88 85 LEU A CA 1
ATOM 725 C C . LEU A 1 85 ? -9.244 2.559 24.018 1.00 90.88 85 LEU A C 1
ATOM 727 O O . LEU A 1 85 ? -10.080 2.625 24.916 1.00 90.88 85 LEU A O 1
ATOM 731 N N . LYS A 1 86 ? -8.000 2.120 24.243 1.00 90.62 86 LYS A N 1
ATOM 732 C CA . LYS A 1 86 ? -7.540 1.649 25.563 1.00 90.62 86 LYS A CA 1
ATOM 733 C C . LYS A 1 86 ? -7.612 2.723 26.644 1.00 90.62 86 LYS A C 1
ATOM 735 O O . LYS A 1 86 ? -7.845 2.398 27.806 1.00 90.62 86 LYS A O 1
ATOM 740 N N . LYS A 1 87 ? -7.369 3.986 26.282 1.00 89.31 87 LYS A N 1
ATOM 741 C CA . LYS A 1 87 ? -7.429 5.116 27.215 1.00 89.31 87 LYS A CA 1
ATOM 742 C C . LYS A 1 87 ? -8.864 5.420 27.638 1.00 89.31 87 LYS A C 1
ATOM 744 O O . LYS A 1 87 ? -9.091 5.711 28.806 1.00 89.31 87 LYS A O 1
ATOM 749 N N . ILE A 1 88 ? -9.809 5.389 26.699 1.00 90.50 88 ILE A N 1
ATOM 750 C CA . ILE A 1 88 ? -11.200 5.785 26.964 1.00 90.50 88 ILE A CA 1
ATOM 751 C C . ILE A 1 88 ? -12.094 4.626 27.427 1.00 90.50 88 ILE A C 1
ATOM 753 O O . ILE A 1 88 ? -13.078 4.877 28.113 1.00 90.50 88 ILE A O 1
ATOM 757 N N . TYR A 1 89 ? -11.727 3.376 27.128 1.00 89.19 89 TYR A N 1
ATOM 758 C CA . TYR A 1 89 ? -12.419 2.167 27.588 1.00 89.19 89 TYR A CA 1
ATOM 759 C C . TYR A 1 89 ? -11.472 1.265 28.397 1.00 89.19 89 TYR A C 1
ATOM 761 O O . TYR A 1 89 ? -11.147 0.155 27.969 1.00 89.19 89 TYR A O 1
ATOM 769 N N . PRO A 1 90 ? -11.013 1.704 29.586 1.00 88.88 90 PRO A N 1
ATOM 770 C CA . PRO A 1 90 ? -10.041 0.952 30.383 1.00 88.88 90 PRO A CA 1
ATOM 771 C C . PRO A 1 90 ? -10.556 -0.426 30.825 1.00 88.88 90 PRO A C 1
ATOM 773 O O . PRO A 1 90 ? -9.757 -1.349 30.972 1.00 88.88 90 PRO A O 1
ATOM 776 N N . LEU A 1 91 ? -11.877 -0.586 30.985 1.00 89.56 91 LEU A N 1
ATOM 777 C CA . LEU A 1 91 ? -12.506 -1.866 31.331 1.00 89.56 91 LEU A CA 1
ATOM 778 C C . LEU A 1 91 ? -12.449 -2.894 30.191 1.00 89.56 91 LEU A C 1
ATOM 780 O O . LEU A 1 91 ? -12.434 -4.082 30.475 1.00 89.56 91 LEU A O 1
ATOM 784 N N . LYS A 1 92 ? -12.352 -2.446 28.929 1.00 88.12 92 LYS A N 1
ATOM 785 C CA . LYS A 1 92 ? -12.227 -3.299 27.732 1.00 88.12 92 LYS A CA 1
ATOM 786 C C . LYS A 1 92 ? -10.778 -3.422 27.234 1.00 88.12 92 LYS A C 1
ATOM 788 O O . LYS A 1 92 ? -10.512 -3.778 26.087 1.00 88.12 92 LYS A O 1
ATOM 793 N N . LYS A 1 93 ? -9.792 -3.039 28.056 1.00 89.19 93 LYS A N 1
ATOM 794 C CA . LYS A 1 93 ? -8.385 -2.932 27.628 1.00 89.19 93 LYS A CA 1
ATOM 795 C C . LYS A 1 93 ? -7.813 -4.266 27.140 1.00 89.19 93 LYS A C 1
ATOM 797 O O . LYS A 1 93 ? -6.962 -4.249 26.250 1.00 89.19 93 LYS A O 1
ATOM 802 N N . ARG A 1 94 ? -8.230 -5.394 27.729 1.00 88.25 94 ARG A N 1
ATOM 803 C CA . ARG A 1 94 ? -7.744 -6.730 27.347 1.00 88.25 94 ARG A CA 1
ATOM 804 C C . ARG A 1 94 ? -8.307 -7.149 25.995 1.00 88.25 94 ARG A C 1
ATOM 806 O O . ARG A 1 94 ? -7.546 -7.591 25.149 1.00 88.25 94 ARG A O 1
ATOM 813 N N . GLU A 1 95 ? -9.596 -6.930 25.788 1.00 89.44 95 GLU A N 1
ATOM 814 C CA . GLU A 1 95 ? -10.338 -7.201 24.561 1.00 89.44 95 GLU A CA 1
ATOM 815 C C . GLU A 1 95 ? -9.773 -6.372 23.406 1.00 89.44 95 GLU A C 1
ATOM 817 O O . GLU A 1 95 ? -9.460 -6.910 22.348 1.00 89.44 95 GLU A O 1
ATOM 822 N N . ILE A 1 96 ? -9.530 -5.078 23.647 1.00 89.50 96 ILE A N 1
ATOM 823 C CA . ILE A 1 96 ? -8.885 -4.192 22.674 1.00 89.50 96 ILE A CA 1
ATOM 824 C C . ILE A 1 96 ? -7.466 -4.684 22.357 1.00 89.50 96 ILE A C 1
ATOM 826 O O . ILE A 1 96 ? -7.101 -4.797 21.191 1.00 89.50 96 ILE A O 1
ATOM 830 N N . GLU A 1 97 ? -6.631 -4.988 23.358 1.00 87.12 97 GLU A N 1
ATOM 831 C CA . GLU A 1 97 ? -5.268 -5.457 23.066 1.00 87.12 97 GLU A CA 1
ATOM 832 C C . GLU A 1 97 ? -5.270 -6.810 22.346 1.00 87.12 97 GLU A C 1
ATOM 834 O O . GLU A 1 97 ? -4.441 -6.985 21.457 1.00 87.12 97 GLU A O 1
ATOM 839 N N . SER A 1 98 ? -6.193 -7.720 22.679 1.00 86.44 98 SER A N 1
ATOM 840 C CA . SER A 1 98 ? -6.370 -8.993 21.973 1.00 86.44 98 SER A CA 1
ATOM 841 C C . SER A 1 98 ? -6.693 -8.734 20.509 1.00 86.44 98 SER A C 1
ATOM 843 O O . SER A 1 98 ? -5.877 -9.059 19.656 1.00 86.44 98 SER A O 1
ATOM 845 N N . PHE A 1 99 ? -7.775 -8.003 20.221 1.00 88.69 99 PHE A N 1
ATOM 846 C CA . PHE A 1 99 ? -8.216 -7.718 18.855 1.00 88.69 99 PHE A CA 1
ATOM 847 C C . PHE A 1 99 ? -7.102 -7.132 17.969 1.00 88.69 99 PHE A C 1
ATOM 849 O O . PHE A 1 99 ? -6.886 -7.585 16.846 1.00 88.69 99 PHE A O 1
ATOM 856 N N . PHE A 1 100 ? -6.351 -6.144 18.474 1.00 85.44 100 PHE A N 1
ATOM 857 C CA . PHE A 1 100 ? -5.257 -5.522 17.713 1.00 85.44 100 PHE A CA 1
ATOM 858 C C . PHE A 1 100 ? -3.967 -6.367 17.668 1.00 85.44 100 PHE A C 1
ATOM 860 O O . PHE A 1 100 ? -3.070 -6.068 16.873 1.00 85.44 100 PHE A O 1
ATOM 867 N N . SER A 1 101 ? -3.830 -7.377 18.530 1.00 80.12 101 SER A N 1
ATOM 868 C CA . SER A 1 101 ? -2.707 -8.328 18.527 1.00 80.12 101 SER A CA 1
ATOM 869 C C . SER A 1 101 ? -2.995 -9.587 17.717 1.00 80.12 101 SER A C 1
ATOM 871 O O . SER A 1 101 ? -2.041 -10.243 17.302 1.00 80.12 101 SER A O 1
ATOM 873 N N . ASP A 1 102 ? -4.268 -9.894 17.477 1.00 75.31 102 ASP A N 1
ATOM 874 C CA . ASP A 1 102 ? -4.701 -10.996 16.631 1.00 75.31 102 ASP A CA 1
ATOM 875 C C . ASP A 1 102 ? -4.093 -10.864 15.230 1.00 75.31 102 ASP A C 1
ATOM 877 O O . ASP A 1 102 ? -3.955 -9.762 14.683 1.00 75.31 102 ASP A O 1
ATOM 881 N N . GLN A 1 103 ? -3.728 -12.000 14.647 1.00 67.81 103 GLN A N 1
ATOM 882 C CA . GLN A 1 103 ? -3.139 -12.065 13.315 1.00 67.81 103 GLN A CA 1
ATOM 883 C C . GLN A 1 103 ? -4.210 -12.015 12.225 1.00 67.81 103 GLN A C 1
ATOM 885 O O . GLN A 1 103 ? -5.327 -12.494 12.408 1.00 67.81 103 GLN A O 1
ATOM 890 N N . ILE A 1 104 ? -3.839 -11.441 11.086 1.00 63.12 104 ILE A N 1
ATOM 891 C CA . ILE A 1 104 ? -4.542 -11.567 9.812 1.00 63.12 104 ILE A CA 1
ATOM 892 C C . ILE A 1 104 ? -3.979 -12.820 9.143 1.00 63.12 104 ILE A C 1
ATOM 894 O O . ILE A 1 104 ? -2.755 -12.951 9.028 1.00 63.12 104 ILE A O 1
ATOM 898 N N . ASP A 1 105 ? -4.852 -13.762 8.785 1.00 58.34 105 ASP A N 1
ATOM 899 C CA . ASP A 1 105 ? -4.511 -14.995 8.061 1.00 58.34 105 ASP A CA 1
ATOM 900 C C . ASP A 1 105 ? -3.307 -15.771 8.644 1.00 58.34 105 ASP A C 1
ATOM 902 O O . ASP A 1 105 ? -2.508 -16.370 7.928 1.00 58.34 105 ASP A O 1
ATOM 906 N N . GLY A 1 106 ? -3.152 -15.740 9.975 1.00 53.88 106 GLY A N 1
ATOM 907 C CA . GLY A 1 106 ? -2.110 -16.470 10.711 1.00 53.88 106 GLY A CA 1
ATOM 908 C C . GLY A 1 106 ? -0.673 -15.966 10.522 1.00 53.88 106 GLY A C 1
ATOM 909 O O . GLY A 1 106 ? 0.257 -16.625 10.983 1.00 53.88 106 GLY A O 1
ATOM 910 N N . SER A 1 107 ? -0.464 -14.819 9.864 1.00 57.56 107 SER A N 1
ATOM 911 C CA . SER A 1 107 ? 0.880 -14.332 9.514 1.00 57.56 107 SER A CA 1
ATOM 912 C C . SER A 1 107 ? 1.255 -13.027 10.225 1.00 57.56 107 SER A C 1
ATOM 914 O O . SER A 1 107 ? 2.266 -12.980 10.930 1.00 57.56 107 SER A O 1
ATOM 916 N N . ILE A 1 108 ? 0.430 -11.980 10.125 1.00 62.31 108 ILE A N 1
ATOM 917 C CA . ILE A 1 108 ? 0.797 -10.622 10.565 1.00 62.31 108 ILE A CA 1
ATOM 918 C C . ILE A 1 108 ? -0.217 -10.096 11.593 1.00 62.31 108 ILE A C 1
ATOM 920 O O . ILE A 1 108 ? -1.408 -10.035 11.290 1.00 62.31 108 ILE A O 1
ATOM 924 N N . PRO A 1 109 ? 0.200 -9.680 12.809 1.00 60.69 109 PRO A N 1
ATOM 925 C CA . PRO A 1 109 ? -0.687 -9.002 13.761 1.00 60.69 109 PRO A CA 1
ATOM 926 C C . PRO A 1 109 ? -1.330 -7.752 13.142 1.00 60.69 109 PRO A C 1
ATOM 928 O O . PRO A 1 109 ? -0.631 -6.998 12.471 1.00 60.69 109 PRO A O 1
ATOM 931 N N . LYS A 1 110 ? -2.603 -7.437 13.430 1.00 66.31 110 LYS A N 1
ATOM 932 C CA . LYS A 1 110 ? -3.285 -6.241 12.867 1.00 66.31 110 LYS A CA 1
ATOM 933 C C . LYS A 1 110 ? -2.541 -4.927 13.135 1.00 66.31 110 LYS A C 1
ATOM 935 O O . LYS A 1 110 ? -2.505 -4.032 12.296 1.00 66.31 110 LYS A O 1
ATOM 940 N N . LYS A 1 111 ? -1.897 -4.816 14.300 1.00 62.81 111 LYS A N 1
ATOM 941 C CA . LYS A 1 111 ? -1.010 -3.691 14.645 1.00 62.81 111 LYS A CA 1
ATOM 942 C C . LYS A 1 111 ? 0.319 -3.698 13.872 1.00 62.81 111 LYS A C 1
ATOM 944 O O . LYS A 1 111 ? 0.933 -2.660 13.688 1.00 62.81 111 LYS A O 1
ATOM 949 N N . GLY A 1 112 ? 0.762 -4.864 13.419 1.00 59.84 112 GLY A N 1
ATOM 950 C CA . GLY A 1 112 ? 2.047 -5.116 12.774 1.00 59.84 112 GLY A CA 1
ATOM 951 C C . GLY A 1 112 ? 2.061 -4.970 11.253 1.00 59.84 112 GLY A C 1
ATOM 952 O O . GLY A 1 112 ? 3.072 -5.328 10.666 1.00 59.84 112 GLY A O 1
ATOM 953 N N . LEU A 1 113 ? 1.012 -4.427 10.623 1.00 64.94 113 LEU A N 1
ATOM 954 C CA . LEU A 1 113 ? 0.937 -4.247 9.161 1.00 64.94 113 LEU A CA 1
ATOM 955 C C . LEU A 1 113 ? 2.153 -3.528 8.544 1.00 64.94 113 LEU A C 1
ATOM 957 O O . LEU A 1 113 ? 2.486 -3.777 7.393 1.00 64.94 113 LEU A O 1
ATOM 961 N N . ALA A 1 114 ? 2.834 -2.667 9.308 1.00 52.81 114 ALA A N 1
ATOM 962 C CA . ALA A 1 114 ? 4.066 -1.993 8.888 1.00 52.81 114 ALA A CA 1
ATOM 963 C C . ALA A 1 114 ? 5.340 -2.493 9.599 1.00 52.81 114 ALA A C 1
ATOM 965 O O . ALA A 1 114 ? 6.392 -1.878 9.446 1.00 52.81 114 ALA A O 1
ATOM 966 N N . ASN A 1 115 ? 5.295 -3.580 10.379 1.00 49.16 115 ASN A N 1
ATOM 967 C CA . ASN A 1 115 ? 6.507 -4.117 11.016 1.00 49.16 115 ASN A CA 1
ATOM 968 C C . ASN A 1 115 ? 7.433 -4.840 10.021 1.00 49.16 115 ASN A C 1
ATOM 970 O O . ASN A 1 115 ? 8.634 -4.925 10.282 1.00 49.16 115 ASN A O 1
ATOM 974 N N . ASP A 1 116 ? 6.919 -5.238 8.854 1.00 46.34 116 ASP A N 1
ATOM 975 C CA . ASP A 1 116 ? 7.721 -5.723 7.721 1.00 46.34 116 ASP A CA 1
ATOM 976 C C . ASP A 1 116 ? 8.421 -4.591 6.942 1.00 46.34 116 ASP A C 1
ATOM 978 O O . ASP A 1 116 ? 9.196 -4.850 6.028 1.00 46.34 116 ASP A O 1
ATOM 982 N N . LEU A 1 117 ? 8.293 -3.326 7.380 1.00 42.94 117 LEU A N 1
ATOM 983 C CA . LEU A 1 117 ? 9.238 -2.264 6.993 1.00 42.94 117 LEU A CA 1
ATOM 984 C C . LEU A 1 117 ? 10.652 -2.486 7.564 1.00 42.94 117 LEU A C 1
ATOM 986 O O . LEU A 1 117 ? 11.556 -1.699 7.276 1.00 42.94 117 LEU A O 1
ATOM 990 N N . LYS A 1 118 ? 10.909 -3.590 8.288 1.00 42.53 118 LYS A N 1
ATOM 991 C CA . LYS A 1 118 ? 12.219 -4.257 8.206 1.00 42.53 118 LYS A CA 1
ATOM 992 C C . LYS A 1 118 ? 12.361 -4.879 6.818 1.00 42.53 118 LYS A C 1
ATOM 994 O O . LYS A 1 118 ? 12.364 -6.096 6.662 1.00 42.53 118 LYS A O 1
ATOM 999 N N . HIS A 1 119 ? 12.487 -4.001 5.833 1.00 39.91 119 HIS A N 1
ATOM 1000 C CA . HIS A 1 119 ? 12.835 -4.321 4.467 1.00 39.91 119 HIS A CA 1
ATOM 1001 C C . HIS A 1 119 ? 13.936 -5.383 4.489 1.00 39.91 119 HIS A C 1
ATOM 1003 O O . HIS A 1 119 ? 14.981 -5.191 5.123 1.00 39.91 119 HIS A O 1
ATOM 1009 N N . ASN A 1 120 ? 13.717 -6.488 3.786 1.00 42.88 120 ASN A N 1
ATOM 1010 C CA . ASN A 1 120 ? 14.823 -7.293 3.312 1.00 42.88 120 ASN A CA 1
ATOM 1011 C C . ASN A 1 120 ? 14.872 -7.123 1.792 1.00 42.88 120 ASN A C 1
ATOM 1013 O O . ASN A 1 120 ? 14.310 -7.952 1.073 1.00 42.88 120 ASN A O 1
ATOM 1017 N N . PRO A 1 121 ? 15.530 -6.054 1.295 1.00 44.50 121 PRO A N 1
ATOM 1018 C CA . PRO A 1 121 ? 15.668 -5.798 -0.138 1.00 44.50 121 PRO A CA 1
ATOM 1019 C C . PRO A 1 121 ? 16.255 -6.994 -0.907 1.00 44.50 121 PRO A C 1
ATOM 1021 O O . PRO A 1 121 ? 16.099 -7.075 -2.122 1.00 44.50 121 PRO A O 1
ATOM 1024 N N . ASP A 1 122 ? 16.913 -7.928 -0.208 1.00 42.78 122 ASP A N 1
ATOM 1025 C CA . ASP A 1 122 ? 17.504 -9.134 -0.784 1.00 42.78 122 ASP A CA 1
ATOM 1026 C C . ASP A 1 122 ? 16.501 -10.292 -0.970 1.00 42.78 122 ASP A C 1
ATOM 1028 O O . ASP A 1 122 ? 16.784 -11.215 -1.739 1.00 42.78 122 ASP A O 1
ATOM 1032 N N . LYS A 1 123 ? 15.344 -10.278 -0.285 1.00 39.53 123 LYS A N 1
ATOM 1033 C CA . LYS A 1 123 ? 14.318 -11.347 -0.336 1.00 39.53 123 LYS A CA 1
ATOM 1034 C C . LYS A 1 123 ? 13.062 -10.966 -1.116 1.00 39.53 123 LYS A C 1
ATOM 1036 O O . LYS A 1 123 ? 12.441 -11.848 -1.710 1.00 39.53 123 LYS A O 1
ATOM 1041 N N . ASP A 1 124 ? 12.737 -9.681 -1.167 1.00 43.22 124 ASP A N 1
ATOM 1042 C CA . ASP A 1 124 ? 11.571 -9.156 -1.875 1.00 43.22 124 ASP A CA 1
ATOM 1043 C C . ASP A 1 124 ? 11.935 -8.974 -3.356 1.00 43.22 124 ASP A C 1
ATOM 1045 O O . ASP A 1 124 ? 12.371 -7.913 -3.780 1.00 43.22 124 ASP A O 1
ATOM 1049 N N . MET A 1 125 ? 11.886 -10.076 -4.109 1.00 43.41 125 MET A N 1
ATOM 1050 C CA . MET A 1 125 ? 12.035 -10.201 -5.567 1.00 43.41 125 MET A CA 1
ATOM 1051 C C . MET A 1 125 ? 12.682 -9.026 -6.341 1.00 43.41 125 MET A C 1
ATOM 1053 O O . MET A 1 125 ? 12.099 -7.965 -6.547 1.00 43.41 125 MET A O 1
ATOM 1057 N N . LYS A 1 126 ? 13.846 -9.305 -6.942 1.00 44.28 126 LYS A N 1
ATOM 1058 C CA . LYS A 1 126 ? 14.528 -8.443 -7.919 1.00 44.28 126 LYS A CA 1
ATOM 1059 C C . LYS A 1 126 ? 13.558 -7.875 -8.962 1.00 44.28 126 LYS A C 1
ATOM 1061 O O . LYS A 1 126 ? 12.993 -8.620 -9.765 1.00 44.28 126 LYS A O 1
ATOM 1066 N N . PHE A 1 127 ? 13.460 -6.549 -9.005 1.00 40.84 127 PHE A N 1
ATOM 1067 C CA . PHE A 1 127 ? 12.940 -5.816 -10.154 1.00 40.84 127 PHE A CA 1
ATOM 1068 C C . PHE A 1 127 ? 13.579 -6.320 -11.440 1.00 40.84 127 PHE A C 1
ATOM 1070 O O . PHE A 1 127 ? 14.801 -6.426 -11.534 1.00 40.84 127 PHE A O 1
ATOM 1077 N N . GLY A 1 128 ? 12.761 -6.595 -12.450 1.00 45.72 128 GLY A N 1
ATOM 1078 C CA . GLY A 1 128 ? 13.298 -6.956 -13.746 1.00 45.72 128 GLY A CA 1
ATOM 1079 C C . GLY A 1 128 ? 12.301 -6.747 -14.864 1.00 45.72 128 GLY A C 1
ATOM 1080 O O . GLY A 1 128 ? 11.487 -7.623 -15.139 1.00 45.72 128 GLY A O 1
ATOM 1081 N N . PHE A 1 129 ? 12.480 -5.659 -15.619 1.00 51.78 129 PHE A N 1
ATOM 1082 C CA . PHE A 1 129 ? 12.514 -5.887 -17.061 1.00 51.78 129 PHE A CA 1
ATOM 1083 C C . PHE A 1 129 ? 13.603 -6.915 -17.285 1.00 51.78 129 PHE A C 1
ATOM 1085 O O . PHE A 1 129 ? 14.771 -6.668 -16.984 1.00 51.78 129 PHE A O 1
ATOM 1092 N N . VAL A 1 130 ? 13.214 -8.091 -17.743 1.00 54.97 130 VAL A N 1
ATOM 1093 C CA . VAL A 1 130 ? 14.209 -9.077 -18.110 1.00 54.97 130 VAL A CA 1
ATOM 1094 C C . VAL A 1 130 ? 14.657 -8.683 -19.507 1.00 54.97 130 VAL A C 1
ATOM 1096 O O . VAL A 1 130 ? 13.850 -8.650 -20.439 1.00 54.97 130 VAL A O 1
ATOM 1099 N N . GLU A 1 131 ? 15.930 -8.313 -19.634 1.00 63.19 131 GLU A N 1
ATOM 1100 C CA . GLU A 1 131 ? 16.608 -8.283 -20.923 1.00 63.19 131 GLU A CA 1
ATOM 1101 C C . GLU A 1 131 ? 16.315 -9.614 -21.626 1.00 63.19 131 GLU A C 1
ATOM 1103 O O . GLU A 1 131 ? 16.742 -10.679 -21.186 1.00 63.19 131 GLU A O 1
ATOM 1108 N N . LYS A 1 132 ? 15.502 -9.556 -22.681 1.00 61.44 132 LYS A N 1
ATOM 1109 C CA . LYS A 1 132 ? 15.057 -10.730 -23.435 1.00 61.44 132 LYS A CA 1
ATOM 1110 C C . LYS A 1 132 ? 16.222 -11.310 -24.224 1.00 61.44 132 LYS A C 1
ATOM 1112 O O . LYS A 1 132 ? 16.348 -12.521 -24.360 1.00 61.44 132 LYS A O 1
ATOM 1117 N N . SER A 1 133 ? 17.059 -10.426 -24.763 1.00 68.06 133 SER A N 1
ATOM 1118 C CA . SER A 1 133 ? 18.255 -10.794 -25.509 1.00 68.06 133 SER A CA 1
ATOM 1119 C C . SER A 1 133 ? 19.191 -9.600 -25.673 1.00 68.06 133 SER A C 1
ATOM 1121 O O . SER A 1 133 ? 18.729 -8.511 -26.031 1.00 68.06 133 SER A O 1
ATOM 1123 N N . LYS A 1 134 ? 20.495 -9.854 -25.547 1.00 77.25 134 LYS A N 1
ATOM 1124 C CA . LYS A 1 134 ? 21.574 -8.968 -25.992 1.00 77.25 134 LYS A CA 1
ATOM 1125 C C . LYS A 1 134 ? 22.115 -9.469 -27.321 1.00 77.25 134 LYS A C 1
ATOM 1127 O O . LYS A 1 134 ? 22.547 -10.619 -27.393 1.00 77.25 134 LYS A O 1
ATOM 1132 N N . LYS A 1 135 ? 22.156 -8.634 -28.358 1.00 81.75 135 LYS A N 1
ATOM 1133 C CA . LYS A 1 135 ? 22.825 -8.984 -29.620 1.00 81.75 135 LYS A CA 1
ATOM 1134 C C . LYS A 1 135 ? 23.922 -7.984 -29.929 1.00 81.75 135 LYS A C 1
ATOM 1136 O O . LYS A 1 135 ? 23.715 -6.780 -29.849 1.00 81.75 135 LYS A O 1
ATOM 1141 N N . THR A 1 136 ? 25.099 -8.490 -30.268 1.00 79.94 136 THR A N 1
ATOM 1142 C CA . THR A 1 136 ? 26.236 -7.673 -30.692 1.00 79.94 136 THR A CA 1
ATOM 1143 C C . THR A 1 136 ? 26.573 -8.008 -32.134 1.00 79.94 136 THR A C 1
ATOM 1145 O O . THR A 1 136 ? 26.770 -9.177 -32.456 1.00 79.94 136 THR A O 1
ATOM 1148 N N . GLU A 1 137 ? 26.684 -6.995 -32.982 1.00 84.50 137 GLU A N 1
ATOM 1149 C CA . GLU A 1 137 ? 27.066 -7.128 -34.387 1.00 84.50 137 GLU A CA 1
ATOM 1150 C C . GLU A 1 137 ? 28.196 -6.148 -34.724 1.00 84.50 137 GLU A C 1
ATOM 1152 O O . GLU A 1 137 ? 28.313 -5.081 -34.119 1.00 84.50 137 GLU A O 1
ATOM 1157 N N . ILE A 1 138 ? 29.057 -6.513 -35.678 1.00 78.81 138 ILE A N 1
ATOM 1158 C CA . ILE A 1 138 ? 30.097 -5.622 -36.206 1.00 78.81 138 ILE A CA 1
ATOM 1159 C C . ILE A 1 138 ? 29.610 -5.101 -37.555 1.00 78.81 138 ILE A C 1
ATOM 1161 O O . ILE A 1 138 ? 29.538 -5.854 -38.522 1.00 78.81 138 ILE A O 1
ATOM 1165 N N . VAL A 1 139 ? 29.301 -3.810 -37.622 1.00 75.94 139 VAL A N 1
ATOM 1166 C CA . VAL A 1 139 ? 28.860 -3.128 -38.844 1.00 75.94 139 VAL A CA 1
ATOM 1167 C C . VAL A 1 139 ? 29.873 -2.034 -39.151 1.00 75.94 139 VAL A C 1
ATOM 1169 O O . VAL A 1 139 ? 30.143 -1.184 -38.305 1.00 75.94 139 VAL A O 1
ATOM 1172 N N . ASN A 1 140 ? 30.477 -2.058 -40.342 1.00 70.19 140 ASN A N 1
ATOM 1173 C CA . ASN A 1 140 ? 31.434 -1.038 -40.798 1.00 70.19 140 ASN A CA 1
ATOM 1174 C C . ASN A 1 140 ? 32.551 -0.727 -39.774 1.00 70.19 140 ASN A C 1
ATOM 1176 O O . ASN A 1 140 ? 32.795 0.429 -39.434 1.00 70.19 140 ASN A O 1
ATOM 1180 N N . ARG A 1 141 ? 33.219 -1.773 -39.255 1.00 73.38 141 ARG A N 1
ATOM 1181 C CA . ARG A 1 141 ? 34.288 -1.703 -38.225 1.00 73.38 141 ARG A CA 1
ATOM 1182 C C . ARG A 1 141 ? 33.852 -1.156 -36.857 1.00 73.38 141 ARG A C 1
ATOM 1184 O O . ARG A 1 141 ? 34.690 -1.020 -35.970 1.00 73.38 141 ARG A O 1
ATOM 1191 N N . SER A 1 142 ? 32.561 -0.900 -36.660 1.00 73.06 142 SER A N 1
ATOM 1192 C CA . SER A 1 142 ? 31.985 -0.477 -35.385 1.00 73.06 142 SER A CA 1
ATOM 1193 C C . SER A 1 142 ? 31.195 -1.614 -34.741 1.00 73.06 142 SER A C 1
ATOM 1195 O O . SER A 1 142 ? 30.466 -2.345 -35.409 1.00 73.06 142 SER A O 1
ATOM 1197 N N . LYS A 1 143 ? 31.352 -1.773 -33.425 1.00 76.56 143 LYS A N 1
ATOM 1198 C CA . LYS A 1 143 ? 30.625 -2.764 -32.628 1.00 76.56 143 LYS A CA 1
ATOM 1199 C C . LYS A 1 143 ? 29.306 -2.146 -32.167 1.00 76.56 143 LYS A C 1
ATOM 1201 O O . LYS A 1 143 ? 29.317 -1.189 -31.398 1.00 76.56 143 LYS A O 1
ATOM 1206 N N . ILE A 1 144 ? 28.188 -2.687 -32.637 1.00 78.56 144 ILE A N 1
ATOM 1207 C CA . ILE A 1 144 ? 26.842 -2.258 -32.259 1.00 78.56 144 ILE A CA 1
ATOM 1208 C C . ILE A 1 144 ? 26.245 -3.329 -31.356 1.00 78.56 144 ILE A C 1
ATOM 1210 O O . ILE A 1 144 ? 26.148 -4.492 -31.742 1.00 78.56 144 ILE A O 1
ATOM 1214 N N . THR A 1 145 ? 25.818 -2.928 -30.165 1.00 78.50 145 THR A N 1
ATOM 1215 C CA . THR A 1 145 ? 25.087 -3.800 -29.246 1.00 78.50 145 THR A CA 1
ATOM 1216 C C . THR A 1 145 ? 23.644 -3.332 -29.156 1.00 78.50 145 THR A C 1
ATOM 1218 O O . THR A 1 145 ? 23.406 -2.149 -28.929 1.00 78.50 145 THR A O 1
ATOM 1221 N N . THR A 1 146 ? 22.690 -4.240 -29.330 1.00 78.00 146 THR A N 1
ATOM 1222 C CA . THR A 1 146 ? 21.250 -3.995 -29.194 1.00 78.00 146 THR A CA 1
ATOM 1223 C C . THR A 1 146 ? 20.664 -4.851 -28.084 1.00 78.00 146 THR A C 1
ATOM 1225 O O . THR A 1 146 ? 21.069 -6.000 -27.886 1.00 78.00 146 THR A O 1
ATOM 1228 N N . ILE A 1 147 ? 19.717 -4.272 -27.351 1.00 76.50 147 ILE A N 1
ATOM 1229 C CA . ILE A 1 147 ? 19.027 -4.918 -26.237 1.00 76.50 147 ILE A CA 1
ATOM 1230 C C . ILE A 1 147 ? 17.533 -4.967 -26.554 1.00 76.50 147 ILE A C 1
ATOM 1232 O O . ILE A 1 147 ? 16.948 -3.950 -26.935 1.00 76.50 147 ILE A O 1
ATOM 1236 N N . ASN A 1 148 ? 16.932 -6.148 -26.394 1.00 70.00 148 ASN A N 1
ATOM 1237 C CA . ASN A 1 148 ? 15.486 -6.353 -26.479 1.00 70.00 148 ASN A CA 1
ATOM 1238 C C . ASN A 1 148 ? 14.892 -6.510 -25.082 1.00 70.00 148 ASN A C 1
ATOM 1240 O O . ASN A 1 148 ? 15.432 -7.242 -24.250 1.00 70.00 148 ASN A O 1
ATOM 1244 N N . PHE A 1 149 ? 13.737 -5.893 -24.857 1.00 66.31 149 PHE A N 1
ATOM 1245 C CA . PHE A 1 149 ? 13.044 -5.919 -23.571 1.00 66.31 149 PHE A CA 1
ATOM 1246 C C . PHE A 1 149 ? 11.687 -6.601 -23.699 1.00 66.31 149 PHE A C 1
ATOM 1248 O O . PHE A 1 149 ? 10.953 -6.357 -24.657 1.00 66.31 149 PHE A O 1
ATOM 1255 N N . ASN A 1 150 ? 11.356 -7.428 -22.707 1.00 59.00 150 ASN A N 1
ATOM 1256 C CA . ASN A 1 150 ? 10.028 -8.007 -22.526 1.00 59.00 150 ASN A CA 1
ATOM 1257 C C . ASN A 1 150 ? 9.368 -7.430 -21.267 1.00 59.00 150 ASN A C 1
ATOM 1259 O O . ASN A 1 150 ? 10.046 -7.029 -20.316 1.00 59.00 150 ASN A O 1
ATOM 1263 N N . PHE A 1 151 ? 8.037 -7.459 -21.241 1.00 51.66 151 PHE A N 1
ATOM 1264 C CA . PHE A 1 151 ? 7.271 -7.167 -20.037 1.00 51.66 151 PHE A CA 1
ATOM 1265 C C . PHE A 1 151 ? 7.286 -8.374 -19.092 1.00 51.66 151 PHE A C 1
ATOM 1267 O O . PHE A 1 151 ? 6.896 -9.477 -19.472 1.00 51.66 151 PHE A O 1
ATOM 1274 N N . AS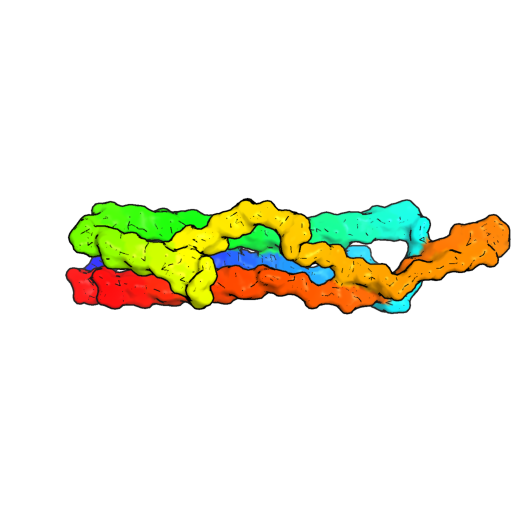N A 1 152 ? 7.718 -8.168 -17.850 1.00 50.09 152 ASN A N 1
ATOM 1275 C CA . ASN A 1 152 ? 7.422 -9.077 -16.751 1.00 50.09 152 ASN A CA 1
ATOM 1276 C C . ASN A 1 152 ? 7.114 -8.233 -15.516 1.00 50.09 152 ASN A C 1
ATOM 1278 O O . ASN A 1 152 ? 7.894 -7.352 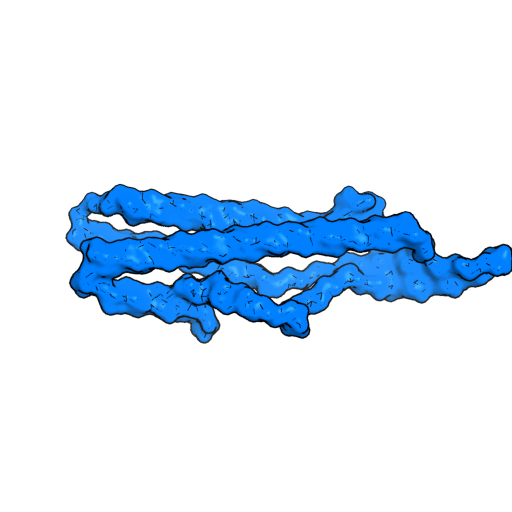-15.149 1.00 50.09 152 ASN A O 1
ATOM 1282 N N . TRP A 1 153 ? 5.957 -8.474 -14.910 1.00 45.00 153 TRP A N 1
ATOM 1283 C CA . TRP A 1 153 ? 5.495 -7.749 -13.736 1.00 45.00 153 TRP A CA 1
ATOM 1284 C C . TRP A 1 153 ? 5.084 -8.760 -12.678 1.00 45.00 153 TRP A C 1
ATOM 1286 O O . TRP A 1 153 ? 4.195 -9.581 -12.898 1.00 45.00 153 TRP A O 1
ATOM 1296 N N . LYS A 1 154 ? 5.751 -8.713 -11.529 1.00 44.22 154 LYS A N 1
ATOM 1297 C CA . LYS A 1 154 ? 5.377 -9.474 -10.340 1.00 44.22 154 LYS A CA 1
ATOM 1298 C C . LYS A 1 154 ? 5.501 -8.537 -9.152 1.00 44.22 154 LYS A C 1
ATOM 1300 O O . LYS A 1 154 ? 6.607 -8.206 -8.743 1.00 44.22 154 LYS A O 1
ATOM 1305 N N . TYR A 1 155 ? 4.358 -8.085 -8.651 1.00 45.94 155 TYR A N 1
ATOM 1306 C CA . TYR A 1 155 ? 4.270 -7.267 -7.450 1.00 45.94 155 TYR A CA 1
ATOM 1307 C C . TYR A 1 155 ? 3.896 -8.177 -6.277 1.00 45.94 155 TYR A C 1
ATOM 1309 O O . TYR A 1 155 ? 2.791 -8.716 -6.261 1.00 45.94 155 TYR A O 1
ATOM 1317 N N . GLN A 1 156 ? 4.811 -8.379 -5.326 1.00 47.84 156 GLN A N 1
ATOM 1318 C CA . GLN A 1 156 ? 4.581 -9.235 -4.150 1.00 47.84 156 GLN A CA 1
ATOM 1319 C C . GLN A 1 156 ? 3.903 -8.508 -2.969 1.00 47.84 156 GLN A C 1
ATOM 1321 O O . GLN A 1 156 ? 3.707 -9.112 -1.927 1.00 47.84 156 GLN A O 1
ATOM 1326 N N . GLY A 1 157 ? 3.480 -7.245 -3.124 1.00 51.81 157 GLY A N 1
ATOM 1327 C CA . GLY A 1 157 ? 2.771 -6.486 -2.078 1.00 51.81 157 GLY A CA 1
ATOM 1328 C C . GLY A 1 157 ? 1.238 -6.486 -2.180 1.00 51.81 157 GLY A C 1
ATOM 1329 O O . GLY A 1 157 ? 0.593 -5.697 -1.490 1.00 51.81 157 GLY A O 1
ATOM 1330 N N . LEU A 1 158 ? 0.645 -7.299 -3.069 1.00 55.72 158 LEU A N 1
ATOM 1331 C CA . LEU A 1 158 ? -0.818 -7.424 -3.203 1.00 55.72 158 LEU A CA 1
ATOM 1332 C C . LEU A 1 158 ? -1.463 -7.827 -1.869 1.00 55.72 158 LEU A C 1
ATOM 1334 O O . LEU A 1 158 ? -2.425 -7.188 -1.440 1.00 55.72 158 LEU A O 1
ATOM 1338 N N . ASP A 1 159 ? -0.851 -8.792 -1.183 1.00 65.69 159 ASP A N 1
ATOM 1339 C CA . ASP A 1 159 ? -1.337 -9.327 0.088 1.00 65.69 159 ASP A CA 1
ATOM 1340 C C . ASP A 1 159 ? -1.404 -8.230 1.165 1.00 65.69 159 ASP A C 1
ATOM 1342 O O . ASP A 1 159 ? -2.406 -8.094 1.861 1.00 65.69 159 ASP A O 1
ATOM 1346 N N . THR A 1 160 ? -0.403 -7.345 1.241 1.00 73.81 160 THR A N 1
ATOM 1347 C CA . THR A 1 160 ? -0.367 -6.249 2.227 1.00 73.81 160 THR A CA 1
ATOM 1348 C C . THR A 1 160 ? -1.499 -5.237 2.040 1.00 73.81 160 THR A C 1
ATOM 1350 O O . THR A 1 160 ? -2.064 -4.745 3.017 1.00 73.81 160 THR A O 1
ATOM 1353 N N . ILE A 1 161 ? -1.862 -4.913 0.797 1.00 78.38 161 ILE A N 1
ATOM 1354 C CA . ILE A 1 161 ? -2.946 -3.957 0.519 1.00 78.38 161 ILE A CA 1
ATOM 1355 C C . ILE A 1 161 ? -4.297 -4.567 0.886 1.00 78.38 161 ILE A C 1
ATOM 1357 O O . ILE A 1 161 ? -5.140 -3.898 1.494 1.00 78.38 161 ILE A O 1
ATOM 1361 N N . ASP A 1 162 ? -4.498 -5.837 0.548 1.00 78.69 162 ASP A N 1
ATOM 1362 C CA . ASP A 1 162 ? -5.709 -6.560 0.916 1.00 78.69 162 ASP A CA 1
ATOM 1363 C C . ASP A 1 162 ? -5.803 -6.734 2.439 1.00 78.69 162 ASP A C 1
ATOM 1365 O O . ASP A 1 162 ? -6.874 -6.520 3.011 1.00 78.69 162 ASP A O 1
ATOM 1369 N N . HIS A 1 163 ? -4.678 -6.940 3.130 1.00 81.69 163 HIS A N 1
ATOM 1370 C CA . HIS A 1 163 ? -4.621 -6.900 4.590 1.00 81.69 163 HIS A CA 1
ATOM 1371 C C . HIS A 1 163 ? -5.050 -5.538 5.156 1.00 81.69 163 HIS A C 1
ATOM 1373 O O . HIS A 1 163 ? -5.858 -5.497 6.084 1.00 81.69 163 HIS A O 1
ATOM 1379 N N . CYS A 1 164 ? -4.591 -4.409 4.597 1.00 85.25 164 CYS A N 1
ATOM 1380 C CA . CYS A 1 164 ? -5.052 -3.080 5.024 1.00 85.25 164 CYS A CA 1
ATOM 1381 C C . CYS A 1 164 ? -6.576 -2.926 4.870 1.00 85.25 164 CYS A C 1
ATOM 1383 O O . CYS A 1 164 ? -7.240 -2.381 5.757 1.00 85.25 164 CYS A O 1
ATOM 1385 N N . LYS A 1 165 ? -7.154 -3.444 3.777 1.00 88.44 165 LYS A N 1
ATOM 1386 C CA . LYS A 1 165 ? -8.610 -3.441 3.551 1.00 88.44 165 LYS A CA 1
ATOM 1387 C C . LYS A 1 165 ? -9.348 -4.307 4.568 1.00 88.44 165 LYS A C 1
ATOM 1389 O O . LYS A 1 165 ? -10.399 -3.891 5.060 1.00 88.44 165 LYS A O 1
ATOM 1394 N N . THR A 1 166 ? -8.811 -5.479 4.893 1.00 87.44 166 THR A N 1
ATOM 1395 C CA . THR A 1 166 ? -9.365 -6.379 5.912 1.00 87.44 166 THR A CA 1
ATOM 1396 C C . THR A 1 166 ? -9.327 -5.729 7.291 1.00 87.44 166 THR A C 1
ATOM 1398 O O . THR A 1 166 ? -10.379 -5.576 7.907 1.00 87.44 166 THR A O 1
ATOM 1401 N N . VAL A 1 167 ? -8.175 -5.203 7.720 1.00 89.19 167 VAL A N 1
ATOM 1402 C CA . VAL A 1 167 ? -8.039 -4.509 9.013 1.00 89.19 167 VAL A CA 1
ATOM 1403 C C . VAL A 1 167 ? -8.974 -3.318 9.120 1.00 89.19 167 VAL A C 1
ATOM 1405 O O . VAL A 1 167 ? -9.591 -3.115 10.162 1.00 89.19 167 VAL A O 1
ATOM 1408 N N . PHE A 1 168 ? -9.120 -2.534 8.050 1.00 92.62 168 PHE A N 1
ATOM 1409 C CA . PHE A 1 168 ? -10.077 -1.435 8.028 1.00 92.62 168 PHE A CA 1
ATOM 1410 C C . PHE A 1 168 ? -11.505 -1.918 8.329 1.00 92.62 168 PHE A C 1
ATOM 1412 O O . PHE A 1 168 ? -12.179 -1.346 9.190 1.00 92.62 168 PHE A O 1
ATOM 1419 N N . LYS A 1 169 ? -11.959 -2.984 7.655 1.00 91.81 169 LYS A N 1
ATOM 1420 C CA . LYS A 1 169 ? -13.296 -3.561 7.864 1.00 91.81 169 LYS A CA 1
ATOM 1421 C C . LYS A 1 169 ? -13.460 -4.108 9.279 1.00 91.81 169 LYS A C 1
ATOM 1423 O O . LYS A 1 169 ? -14.452 -3.798 9.933 1.00 91.81 169 LYS A O 1
ATOM 1428 N N . GLU A 1 170 ? -12.486 -4.871 9.761 1.00 90.94 170 GLU A N 1
ATOM 1429 C CA . GLU A 1 170 ? -12.518 -5.481 11.091 1.00 90.94 170 GLU A CA 1
ATOM 1430 C C . GLU A 1 170 ? -12.510 -4.434 12.205 1.00 90.94 170 GLU A C 1
ATOM 1432 O O . GLU A 1 170 ? -13.264 -4.564 13.160 1.00 90.94 170 GLU A O 1
ATOM 1437 N N . ILE A 1 171 ? -11.716 -3.364 12.081 1.00 92.00 171 ILE A N 1
ATOM 1438 C CA . ILE A 1 171 ? -11.714 -2.254 13.045 1.00 92.00 171 ILE A CA 1
ATOM 1439 C C . ILE A 1 171 ? -13.086 -1.582 13.090 1.00 92.00 171 ILE A C 1
ATOM 1441 O O . ILE A 1 171 ? -13.597 -1.288 14.171 1.00 92.00 171 ILE A O 1
ATOM 1445 N N . HIS A 1 172 ? -13.685 -1.325 11.926 1.00 91.56 172 HIS A N 1
ATOM 1446 C CA . HIS A 1 172 ? -15.019 -0.738 11.855 1.00 91.56 172 HIS A CA 1
ATOM 1447 C C . HIS A 1 172 ? -16.072 -1.633 12.512 1.00 91.56 172 HIS A C 1
ATOM 1449 O O . HIS A 1 172 ? -16.932 -1.124 13.232 1.00 91.56 172 HIS A O 1
ATOM 1455 N N . GLN A 1 173 ? -15.986 -2.943 12.281 1.00 91.25 173 GLN A N 1
ATOM 1456 C CA . GLN A 1 173 ? -16.884 -3.916 12.887 1.00 91.25 173 GLN A CA 1
ATOM 1457 C C . GLN A 1 173 ? -16.674 -3.996 14.404 1.00 91.25 173 GLN A C 1
ATOM 1459 O O . GLN A 1 173 ? -17.636 -3.875 15.149 1.00 91.25 173 GLN A O 1
ATOM 1464 N N . PHE A 1 174 ? -15.425 -4.070 14.870 1.00 90.81 174 PHE A N 1
ATOM 1465 C CA . PHE A 1 174 ? -15.088 -4.084 16.293 1.00 90.81 174 PHE A CA 1
ATOM 1466 C C . PHE A 1 174 ? -15.615 -2.844 17.021 1.00 90.81 174 PHE A C 1
ATOM 1468 O O . PHE A 1 174 ? -16.231 -2.963 18.073 1.00 90.81 174 PHE A O 1
ATOM 1475 N N . VAL A 1 175 ? -15.425 -1.641 16.466 1.00 89.44 175 VAL A N 1
ATOM 1476 C CA . VAL A 1 175 ? -15.966 -0.421 17.089 1.00 89.44 175 VAL A CA 1
ATOM 1477 C C . VAL A 1 175 ? -17.494 -0.475 17.153 1.00 89.44 175 VAL A C 1
ATOM 1479 O O . VAL A 1 175 ? -18.070 -0.164 18.190 1.00 89.44 175 VAL A O 1
ATOM 1482 N N . ARG A 1 176 ? -18.162 -0.921 16.088 1.00 87.06 176 ARG A N 1
ATOM 1483 C CA . ARG A 1 176 ? -19.623 -1.047 16.088 1.00 87.06 176 ARG A CA 1
ATOM 1484 C C . ARG A 1 176 ? -20.113 -2.046 17.143 1.00 87.06 176 ARG A C 1
ATOM 1486 O O . ARG A 1 176 ? -21.020 -1.733 17.909 1.00 87.06 176 ARG A O 1
ATOM 1493 N N . ASP A 1 177 ? -19.507 -3.224 17.189 1.00 86.88 177 ASP A N 1
ATOM 1494 C CA . ASP A 1 177 ? -20.005 -4.340 17.991 1.00 86.88 177 ASP A CA 1
ATOM 1495 C C . ASP A 1 177 ? -19.618 -4.229 19.461 1.00 86.88 177 ASP A C 1
ATOM 1497 O O . ASP A 1 177 ? -20.411 -4.587 20.323 1.00 86.88 177 ASP A O 1
ATOM 1501 N N . GLU A 1 178 ? -18.426 -3.719 19.768 1.00 81.25 178 GLU A N 1
ATOM 1502 C CA . GLU A 1 178 ? -17.886 -3.718 21.132 1.00 81.25 178 GLU A CA 1
ATOM 1503 C C . GLU A 1 178 ? -17.955 -2.362 21.826 1.00 81.25 178 GLU A C 1
ATOM 1505 O O . GLU A 1 178 ? -17.857 -2.299 23.055 1.00 81.25 178 GLU A O 1
ATOM 1510 N N . ILE A 1 179 ? -18.081 -1.277 21.060 1.00 79.44 179 ILE A N 1
ATOM 1511 C CA . ILE A 1 179 ? -18.051 0.087 21.590 1.00 79.44 179 ILE A CA 1
ATOM 1512 C C . ILE A 1 179 ? -19.412 0.758 21.437 1.00 79.44 179 ILE A C 1
ATOM 1514 O O . ILE A 1 179 ? -19.935 1.291 22.417 1.00 79.44 179 ILE A O 1
ATOM 1518 N N . ASP A 1 180 ? -19.996 0.715 20.239 1.00 72.88 180 ASP A N 1
ATOM 1519 C CA . ASP A 1 180 ? -21.261 1.401 19.974 1.00 72.88 180 ASP A CA 1
ATOM 1520 C C . ASP A 1 180 ? -22.449 0.673 20.620 1.00 72.88 180 ASP A C 1
ATOM 1522 O O . ASP A 1 180 ? -23.359 1.340 21.109 1.00 72.88 180 ASP A O 1
ATOM 1526 N N . SER A 1 181 ? -22.408 -0.663 20.711 1.00 61.00 181 SER A N 1
ATOM 1527 C CA . SER A 1 181 ? -23.438 -1.500 21.361 1.00 61.00 181 SER A CA 1
ATOM 1528 C C . SER A 1 181 ? -23.596 -1.270 22.872 1.00 61.00 181 SER A C 1
ATOM 1530 O O . SER A 1 181 ? -24.589 -1.691 23.462 1.00 61.00 181 SER A O 1
ATOM 1532 N N . VAL A 1 182 ? -22.622 -0.604 23.502 1.00 52.72 182 VAL A N 1
ATOM 1533 C CA . VAL A 1 182 ? -22.559 -0.343 24.950 1.00 52.72 182 VAL A CA 1
ATOM 1534 C C . VAL A 1 182 ? -22.899 1.127 25.270 1.00 52.72 182 VAL A C 1
ATOM 1536 O O . VAL A 1 182 ? -22.803 1.547 26.423 1.00 52.72 182 VAL A O 1
ATOM 1539 N N . SER A 1 183 ? -23.267 1.937 24.263 1.00 47.62 183 SER A N 1
ATOM 1540 C CA . SER A 1 183 ? -23.423 3.403 24.359 1.00 47.62 183 SER A CA 1
ATOM 1541 C C . SER A 1 183 ? -24.772 3.938 23.901 1.00 47.62 183 SER A C 1
ATOM 1543 O O . SER A 1 183 ? -24.998 5.145 24.164 1.00 47.62 183 SER A O 1
#

Foldseek 3Di:
DDDPVLVVLLVQLVVLLVQLVVLVVQLPDQLCVVLPHDAQDWDWPDPVVVVSVVSSVVSNVVSVVSNLVSQVSSLVSVVVSLVVCCVVCVVCNVVSVCQQQDDDVPPARNSRLNVCVVDPVVPQDDDDQDFPDWDWDQDPNDIIIITHTDDDDDHPCPVSSVSSVVSSVSVVVCCVPPPVVVD

Secondary structure (DSSP, 8-state):
---HHHHHHHHHHHHHHHHHHHHHHHHTS-HHHHTT--TT--EE--HHHHHHHHHHHHHHHHHHHHHHHHHHHHHHHHHHHHHHHHHH-GGGHHHHHHHHHSEETTTEEGGGTTGGGS--TTTS-----EEEEEEEEEETTEEEEEEEEE-----TTHHHHHHHHHHHHHHHHHIIIIIGGG-

Radius of gyration: 23.26 Å; chains: 1; bounding box: 58×29×72 Å

Sequence (183 aa):
MVNRQIQIRLRALKIALDEIDIAFRETKKDAFLEIGFKYDVPYPETSQNRALHKKVDLIRREREDILYYRIFCFTQVVYSLKDYLKKIYPLKKREIESFFSDQIDGSIPKKGLANDLKHNPDKDMKFGFVEKSKKTEIVNRSKITTINFNFNWKYQGLDTIDHCKTVFKEIHQFVRDEIDSVS